Protein AF-A0A7V5U313-F1 (afdb_monomer_lite)

pLDDT: mean 75.67, std 26.78, range [28.3, 98.62]

Secondary structure (DSSP, 8-state):
--GGGHHHHHHHHHHHHHTT-----HHHHHHHHT--SS---TTGGG---TT-TTTS-S--SS-SS---HHHHHHHHS-------EEEE-SSS-EEEESS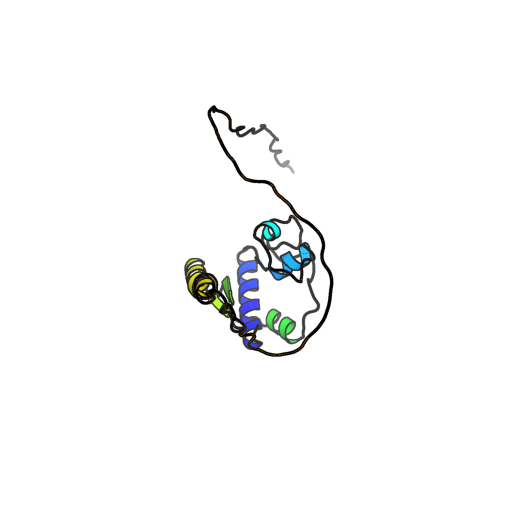HHHHHHHHIIIIITTTTS--------------------------------------------PPPP-PPP--PPPPPPP--

Radius of gyration: 30.41 Å; chains: 1; bounding box: 90×73×53 Å

Structure (mmCIF, N/CA/C/O backbone):
data_AF-A0A7V5U313-F1
#
_entry.id   AF-A0A7V5U313-F1
#
loop_
_atom_site.group_PDB
_atom_site.id
_atom_site.type_symbol
_atom_site.label_atom_id
_atom_site.label_alt_id
_atom_site.label_comp_id
_atom_site.label_asym_id
_atom_site.label_entity_id
_atom_site.label_seq_id
_atom_site.pdbx_PDB_ins_code
_atom_site.Cartn_x
_atom_site.Cartn_y
_atom_site.Cartn_z
_atom_site.occupancy
_atom_site.B_iso_or_equiv
_atom_site.auth_seq_id
_atom_site.auth_comp_id
_atom_site.auth_asym_id
_atom_site.auth_atom_id
_atom_site.pdbx_PDB_model_num
ATOM 1 N N . VAL A 1 1 ? 9.153 -2.276 6.965 1.00 83.06 1 VAL A N 1
ATOM 2 C CA . VAL A 1 1 ? 7.916 -3.060 7.181 1.00 83.06 1 VAL A CA 1
ATOM 3 C C . VAL A 1 1 ? 8.258 -4.167 8.143 1.00 83.06 1 VAL A C 1
ATOM 5 O O . VAL A 1 1 ? 9.205 -4.901 7.875 1.00 83.06 1 VAL A O 1
ATOM 8 N N . LEU A 1 2 ? 7.542 -4.264 9.256 1.00 92.06 2 LEU A N 1
ATOM 9 C CA . LEU A 1 2 ? 7.793 -5.318 10.234 1.00 92.06 2 LEU A CA 1
ATOM 10 C C . LEU A 1 2 ? 7.239 -6.656 9.708 1.00 92.06 2 LEU A C 1
ATOM 12 O O . LEU A 1 2 ? 6.164 -6.648 9.105 1.00 92.06 2 LEU A O 1
ATOM 16 N N . PRO A 1 3 ? 7.912 -7.805 9.924 1.00 92.06 3 PRO A N 1
ATOM 17 C CA . PRO A 1 3 ? 7.465 -9.095 9.383 1.00 92.06 3 PRO A CA 1
ATOM 18 C C . PRO A 1 3 ? 6.001 -9.428 9.706 1.00 92.06 3 PRO A C 1
ATOM 20 O O . PRO A 1 3 ? 5.251 -9.830 8.818 1.00 92.06 3 PRO A O 1
ATOM 23 N N . ARG A 1 4 ? 5.569 -9.141 10.941 1.00 94.31 4 ARG A N 1
ATOM 24 C CA . ARG A 1 4 ? 4.188 -9.334 11.419 1.00 94.31 4 ARG A CA 1
ATOM 25 C C . ARG A 1 4 ? 3.129 -8.493 10.695 1.00 94.31 4 ARG A C 1
ATOM 27 O O . ARG A 1 4 ? 1.951 -8.815 10.756 1.00 94.31 4 ARG A O 1
ATOM 34 N N . GLU A 1 5 ? 3.522 -7.416 10.018 1.00 97.06 5 GLU A N 1
ATOM 35 C CA . GLU A 1 5 ? 2.597 -6.544 9.284 1.00 97.06 5 GLU A CA 1
ATOM 36 C C . GLU A 1 5 ? 2.350 -7.023 7.849 1.00 97.06 5 GLU A C 1
ATOM 38 O O . GLU A 1 5 ? 1.382 -6.589 7.226 1.00 97.06 5 GLU A O 1
ATOM 43 N N . ARG A 1 6 ? 3.184 -7.925 7.307 1.00 97.00 6 ARG A N 1
ATOM 44 C CA . ARG A 1 6 ? 3.039 -8.406 5.922 1.00 97.00 6 ARG A CA 1
ATOM 45 C C . ARG A 1 6 ? 1.656 -9.021 5.652 1.00 97.00 6 ARG A C 1
ATOM 47 O O . ARG A 1 6 ? 1.060 -8.631 4.648 1.00 97.00 6 ARG A O 1
ATOM 54 N N . PRO A 1 7 ? 1.086 -9.881 6.525 1.00 98.12 7 PRO A N 1
ATOM 55 C CA . PRO A 1 7 ? -0.262 -10.416 6.312 1.00 98.12 7 PRO A CA 1
ATOM 56 C C . PRO A 1 7 ? -1.359 -9.342 6.347 1.00 98.12 7 PRO A C 1
ATOM 58 O O . PRO A 1 7 ? -2.351 -9.460 5.629 1.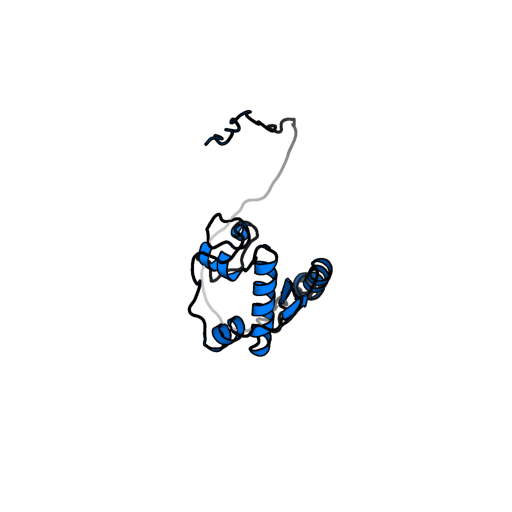00 98.12 7 PRO A O 1
ATOM 61 N N . LEU A 1 8 ? -1.188 -8.277 7.142 1.00 98.31 8 LEU A N 1
ATOM 62 C CA . LEU A 1 8 ? -2.126 -7.147 7.189 1.00 98.31 8 LEU A CA 1
ATOM 63 C C . LEU A 1 8 ? -2.069 -6.321 5.901 1.00 98.31 8 LEU A C 1
ATOM 65 O O . LEU A 1 8 ? -3.110 -5.988 5.339 1.00 98.31 8 LEU A O 1
ATOM 69 N N . ILE A 1 9 ? -0.864 -6.028 5.407 1.00 97.81 9 ILE A N 1
ATOM 70 C CA . ILE A 1 9 ? -0.657 -5.320 4.135 1.00 97.81 9 ILE A CA 1
ATOM 71 C C . ILE A 1 9 ? -1.236 -6.136 2.973 1.00 97.81 9 ILE A C 1
ATOM 73 O O . ILE A 1 9 ? -1.953 -5.585 2.137 1.00 97.81 9 ILE A O 1
ATOM 77 N N . ALA A 1 10 ? -0.990 -7.451 2.950 1.00 98.12 10 ALA A N 1
ATOM 78 C CA . ALA A 1 10 ? -1.594 -8.355 1.975 1.00 98.12 10 ALA A CA 1
ATOM 79 C C . ALA A 1 10 ? -3.129 -8.314 2.045 1.00 98.12 10 ALA A C 1
ATOM 81 O O . ALA A 1 10 ? -3.783 -8.179 1.012 1.00 98.12 10 ALA A O 1
ATOM 82 N N . GLY A 1 11 ? -3.702 -8.331 3.254 1.00 98.31 11 GLY A N 1
ATOM 83 C CA . GLY A 1 11 ? -5.141 -8.172 3.477 1.00 98.31 11 GLY A CA 1
ATOM 84 C C . GLY A 1 11 ? -5.701 -6.856 2.926 1.00 98.31 11 GLY A C 1
ATOM 85 O O . GLY A 1 11 ? -6.742 -6.867 2.272 1.00 98.31 11 GLY A O 1
ATOM 86 N N . VAL A 1 12 ? -5.000 -5.730 3.106 1.00 98.50 12 VAL A N 1
ATOM 87 C CA . VAL A 1 12 ? -5.415 -4.431 2.541 1.00 98.50 12 VAL A CA 1
ATOM 88 C C . VAL A 1 12 ? -5.487 -4.482 1.017 1.00 98.50 12 VAL A C 1
ATOM 90 O O . VAL A 1 12 ? -6.495 -4.066 0.441 1.00 98.50 12 VAL A O 1
ATOM 93 N N . PHE A 1 13 ? -4.447 -4.992 0.351 1.00 98.25 13 PHE A N 1
ATOM 94 C CA . PHE A 1 13 ? -4.446 -5.076 -1.111 1.00 98.25 13 PHE A CA 1
ATOM 95 C C . PHE A 1 13 ? -5.517 -6.038 -1.626 1.00 98.25 13 PHE A C 1
ATOM 97 O O . PHE A 1 13 ? -6.235 -5.687 -2.560 1.00 98.25 13 PHE A O 1
ATOM 104 N N . TRP A 1 14 ? -5.712 -7.182 -0.966 1.00 98.19 14 TRP A N 1
ATOM 105 C CA . TRP A 1 14 ? -6.809 -8.101 -1.277 1.00 98.19 14 TRP A CA 1
ATOM 106 C C . TRP A 1 14 ? -8.180 -7.432 -1.173 1.00 98.19 14 TRP A C 1
ATOM 108 O O . TRP A 1 14 ? -9.001 -7.542 -2.084 1.00 98.19 14 TRP A O 1
ATOM 118 N N . ASN A 1 15 ? -8.427 -6.700 -0.088 1.00 98.44 15 ASN A N 1
ATOM 119 C CA . ASN A 1 15 ? -9.689 -5.999 0.121 1.00 98.44 15 ASN A CA 1
ATOM 120 C C . ASN A 1 15 ? -9.927 -4.915 -0.934 1.00 98.44 15 ASN A C 1
ATOM 122 O O . ASN A 1 15 ? -11.050 -4.763 -1.414 1.00 98.44 15 ASN A O 1
ATOM 126 N N . ARG A 1 16 ? -8.882 -4.171 -1.318 1.00 98.50 16 ARG A N 1
ATOM 127 C CA . ARG A 1 16 ? -8.972 -3.167 -2.387 1.00 98.50 16 ARG A CA 1
ATOM 128 C C . ARG A 1 16 ? -9.282 -3.795 -3.738 1.00 98.50 16 ARG A C 1
ATOM 130 O O . ARG A 1 16 ? -10.174 -3.296 -4.418 1.00 98.50 16 ARG A O 1
ATOM 137 N N . LEU A 1 17 ? -8.604 -4.889 -4.090 1.00 98.06 17 LEU A N 1
ATOM 138 C CA . LEU A 1 17 ? -8.860 -5.626 -5.331 1.00 98.06 17 LEU A CA 1
ATOM 139 C C . LEU A 1 17 ? -10.311 -6.102 -5.397 1.00 98.06 17 LEU A C 1
ATOM 141 O O . LEU A 1 17 ? -10.996 -5.812 -6.372 1.00 98.06 17 LEU A O 1
ATOM 145 N N . LYS A 1 18 ? -10.813 -6.729 -4.325 1.00 97.88 18 LYS A N 1
ATOM 146 C CA . LYS A 1 18 ? -12.214 -7.177 -4.240 1.00 97.88 18 LYS A CA 1
ATOM 147 C C . LYS A 1 18 ? -13.224 -6.038 -4.394 1.00 97.88 18 LYS A C 1
ATOM 149 O O . LYS A 1 18 ? -14.313 -6.260 -4.903 1.00 97.88 18 LYS A O 1
ATOM 154 N N . LYS A 1 19 ? -12.872 -4.824 -3.962 1.00 97.94 19 LYS A N 1
ATOM 155 C CA . LYS A 1 19 ? -13.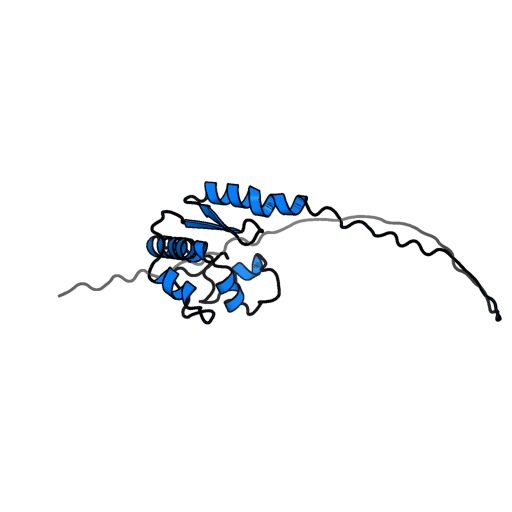714 -3.624 -4.083 1.00 97.94 19 LYS A CA 1
ATOM 156 C C . LYS A 1 19 ? -13.506 -2.839 -5.384 1.00 97.94 19 LYS A C 1
ATOM 158 O O . LYS A 1 19 ? -14.080 -1.764 -5.523 1.00 97.94 19 LYS A O 1
ATOM 163 N N . GLY A 1 20 ? -12.644 -3.295 -6.297 1.00 97.62 20 GLY A N 1
ATOM 164 C CA . GLY A 1 20 ? -12.299 -2.540 -7.509 1.00 97.62 20 GLY A CA 1
ATOM 165 C C . GLY A 1 20 ? -11.598 -1.202 -7.230 1.00 97.62 20 GLY A C 1
ATOM 166 O O . GLY A 1 20 ? -11.607 -0.300 -8.069 1.00 97.62 20 GLY A O 1
ATOM 167 N N . MET A 1 21 ? -10.997 -1.038 -6.049 1.00 97.94 21 MET A N 1
ATOM 168 C CA . MET A 1 21 ? -10.250 0.166 -5.689 1.00 97.94 21 MET A CA 1
ATOM 169 C C . MET A 1 21 ? -8.845 0.130 -6.312 1.00 97.94 21 MET A C 1
ATOM 171 O O . MET A 1 21 ? -8.221 -0.933 -6.353 1.00 97.94 21 MET A O 1
ATOM 175 N N . PRO A 1 22 ? -8.289 1.277 -6.745 1.00 97.88 22 PRO A N 1
ATOM 176 C CA . PRO A 1 22 ? -6.889 1.339 -7.154 1.00 97.88 22 PRO A CA 1
ATOM 177 C C . PRO A 1 22 ? -5.968 0.993 -5.972 1.00 97.88 22 PRO A C 1
ATOM 179 O O . PRO A 1 22 ? -6.212 1.406 -4.830 1.00 97.88 22 PRO A O 1
ATOM 182 N N . LEU A 1 23 ? -4.895 0.240 -6.236 1.00 98.19 23 LEU A N 1
ATOM 183 C CA . LEU A 1 23 ? -3.985 -0.202 -5.172 1.00 98.19 23 LEU A CA 1
ATOM 184 C C . LEU A 1 23 ? -3.168 0.955 -4.597 1.00 98.19 23 LEU A C 1
ATOM 186 O O . LEU A 1 23 ? -2.883 0.938 -3.403 1.00 98.19 23 LEU A O 1
ATOM 190 N N . GLN A 1 24 ? -2.848 1.965 -5.419 1.00 97.62 24 GLN A N 1
ATOM 191 C CA . GLN A 1 24 ? -2.122 3.178 -5.017 1.00 97.62 24 GLN A CA 1
ATOM 192 C C . GLN A 1 24 ? -0.826 2.863 -4.255 1.00 97.62 24 GLN A C 1
ATOM 194 O O . GLN A 1 24 ? -0.565 3.388 -3.174 1.00 97.62 24 GLN A O 1
ATOM 199 N N . ALA A 1 25 ? -0.022 1.960 -4.813 1.00 96.81 25 ALA A N 1
ATOM 200 C CA . ALA A 1 25 ? 1.213 1.503 -4.202 1.00 96.81 25 ALA A CA 1
ATOM 201 C C . ALA A 1 25 ? 2.419 2.264 -4.777 1.00 96.81 25 ALA A C 1
ATOM 203 O O . ALA A 1 25 ? 2.833 2.034 -5.913 1.00 96.81 25 ALA A O 1
ATOM 204 N N . ASP A 1 26 ? 3.039 3.122 -3.960 1.00 94.88 26 ASP A N 1
ATOM 205 C CA . ASP A 1 26 ? 4.265 3.868 -4.295 1.00 94.88 26 ASP A CA 1
ATOM 206 C C . ASP A 1 26 ? 5.363 3.027 -4.987 1.00 94.88 26 ASP A C 1
ATOM 208 O O . ASP A 1 26 ? 5.951 3.511 -5.963 1.00 94.88 26 ASP A O 1
ATOM 212 N N . PRO A 1 27 ? 5.667 1.781 -4.554 1.00 95.06 27 PRO A N 1
ATOM 213 C CA . PRO A 1 27 ? 6.674 0.953 -5.216 1.00 95.06 27 PRO A CA 1
ATOM 214 C C . PRO A 1 27 ? 6.397 0.702 -6.703 1.00 95.06 27 PRO A C 1
ATOM 216 O O . PRO A 1 27 ? 7.341 0.653 -7.491 1.00 95.06 27 PRO A O 1
ATOM 219 N N . THR A 1 28 ? 5.131 0.610 -7.120 1.00 97.56 28 THR A N 1
ATOM 220 C CA . THR A 1 28 ? 4.798 0.348 -8.527 1.00 97.56 28 THR A CA 1
ATOM 221 C C . THR A 1 28 ? 5.018 1.592 -9.393 1.00 97.56 28 THR A C 1
ATOM 223 O O . THR A 1 28 ? 5.491 1.485 -10.522 1.00 97.56 28 THR A O 1
ATOM 226 N N . VAL A 1 29 ? 4.802 2.794 -8.844 1.00 97.38 29 VAL A N 1
ATOM 227 C CA . VAL A 1 29 ? 5.153 4.064 -9.508 1.00 97.38 29 VAL A CA 1
ATOM 228 C C . VAL A 1 29 ? 6.668 4.245 -9.592 1.00 97.38 29 VAL A C 1
ATOM 230 O O . VAL A 1 29 ? 7.190 4.721 -10.604 1.00 97.38 29 VAL A O 1
ATOM 233 N N . ARG A 1 30 ? 7.410 3.853 -8.549 1.00 96.50 30 ARG A N 1
ATOM 234 C CA . ARG A 1 30 ? 8.882 3.859 -8.593 1.00 96.50 30 ARG A CA 1
ATOM 235 C C . ARG A 1 30 ? 9.404 2.953 -9.696 1.00 96.50 30 ARG A C 1
ATOM 237 O O . ARG A 1 30 ? 10.275 3.389 -10.442 1.00 96.50 30 ARG A O 1
ATOM 244 N N . TYR A 1 31 ? 8.830 1.759 -9.823 1.00 96.69 31 TYR A N 1
ATOM 245 C CA . TYR A 1 31 ? 9.141 0.833 -10.905 1.00 96.69 31 TYR A CA 1
ATOM 246 C C . TYR A 1 31 ? 8.825 1.451 -12.276 1.00 96.69 31 TYR A C 1
ATOM 248 O O . TYR A 1 31 ? 9.712 1.559 -13.119 1.00 96.69 31 TYR A O 1
ATOM 256 N N . ALA A 1 32 ? 7.612 1.986 -12.454 1.00 96.31 32 ALA A N 1
ATOM 257 C CA . ALA A 1 32 ? 7.178 2.636 -13.693 1.00 96.31 32 ALA A CA 1
ATOM 258 C C . ALA A 1 32 ? 8.075 3.812 -14.122 1.00 96.31 32 ALA A C 1
ATOM 260 O O . ALA A 1 32 ? 8.297 4.032 -15.309 1.00 96.31 32 ALA A O 1
ATOM 261 N N . THR A 1 33 ? 8.582 4.589 -13.160 1.00 95.62 33 THR A N 1
ATOM 262 C CA . THR A 1 33 ? 9.410 5.776 -13.432 1.00 95.62 33 THR A CA 1
ATOM 263 C C . THR A 1 33 ? 10.910 5.499 -13.449 1.00 95.62 33 THR A C 1
ATOM 265 O O . THR A 1 33 ? 11.658 6.390 -13.846 1.00 95.62 33 THR A O 1
ATOM 268 N N . LYS A 1 34 ? 11.356 4.317 -12.999 1.00 93.88 34 LYS A N 1
ATOM 269 C CA . LYS A 1 34 ? 12.767 3.955 -12.763 1.00 93.88 34 LYS A CA 1
ATOM 270 C C . LYS A 1 34 ? 13.510 4.910 -11.809 1.00 93.88 34 LYS A C 1
ATOM 272 O O . LYS A 1 34 ? 14.719 5.094 -11.905 1.00 93.88 34 LYS A O 1
ATOM 277 N N . LYS A 1 35 ? 12.800 5.551 -10.868 1.00 91.19 35 LYS A N 1
ATOM 278 C CA . LYS A 1 35 ? 13.357 6.567 -9.943 1.00 91.19 35 LYS A CA 1
ATOM 279 C C . LYS A 1 35 ? 13.420 6.053 -8.505 1.00 91.19 35 LYS A C 1
ATOM 281 O O . LYS A 1 35 ? 12.655 6.476 -7.635 1.00 91.19 35 LYS A O 1
ATOM 286 N N . PHE A 1 36 ? 14.353 5.141 -8.251 1.00 89.19 36 PHE A N 1
ATOM 287 C CA . PHE A 1 36 ? 14.467 4.433 -6.971 1.00 89.19 36 PHE A CA 1
ATOM 288 C C . PHE A 1 36 ? 15.083 5.280 -5.846 1.00 89.19 36 PHE A C 1
ATOM 290 O O . PHE A 1 36 ? 14.582 5.251 -4.725 1.00 89.19 36 PHE A O 1
ATOM 297 N N . TYR A 1 37 ? 16.078 6.117 -6.150 1.00 88.25 37 TYR A N 1
ATOM 298 C CA . TYR A 1 37 ? 16.912 6.789 -5.138 1.00 88.25 37 TYR A CA 1
ATOM 299 C C . TYR A 1 37 ? 16.429 8.173 -4.685 1.00 88.25 37 TYR A C 1
ATOM 301 O O . TYR A 1 37 ? 17.110 8.856 -3.927 1.00 88.25 37 TYR A O 1
ATOM 309 N N . ARG A 1 38 ? 15.245 8.620 -5.124 1.00 90.88 38 ARG A N 1
ATOM 310 C CA . ARG A 1 38 ? 14.687 9.918 -4.706 1.00 90.88 38 ARG A CA 1
ATOM 311 C C . ARG A 1 38 ? 13.280 9.806 -4.149 1.00 90.88 38 ARG A C 1
ATOM 313 O O . ARG A 1 38 ? 12.563 8.844 -4.408 1.00 90.88 38 ARG A O 1
ATOM 320 N N . ARG A 1 39 ? 12.832 10.833 -3.429 1.00 89.88 39 ARG A N 1
ATOM 321 C CA . ARG A 1 39 ? 11.430 10.950 -3.004 1.00 89.88 39 ARG A CA 1
ATOM 322 C C . ARG A 1 39 ? 10.502 11.068 -4.223 1.00 89.88 39 ARG A C 1
ATOM 324 O O . ARG A 1 39 ? 10.796 11.831 -5.151 1.00 89.88 39 ARG A O 1
ATOM 331 N N . LEU A 1 40 ? 9.384 10.339 -4.205 1.00 91.38 40 LEU A N 1
ATOM 332 C CA . LEU A 1 40 ? 8.304 10.501 -5.181 1.00 91.38 40 LEU A CA 1
ATOM 333 C C . LEU A 1 40 ? 7.648 11.875 -5.017 1.00 91.38 40 LEU A C 1
ATOM 335 O O . LEU A 1 40 ? 7.405 12.341 -3.902 1.00 91.38 40 LEU A O 1
ATOM 339 N N . ARG A 1 41 ? 7.370 12.538 -6.137 1.00 93.94 41 ARG A N 1
ATOM 340 C CA . ARG A 1 41 ? 6.672 13.827 -6.189 1.00 93.94 41 ARG A CA 1
ATOM 341 C C . ARG A 1 41 ? 5.268 13.621 -6.753 1.00 93.94 41 ARG A C 1
ATOM 343 O O . ARG A 1 41 ? 5.034 12.680 -7.502 1.00 93.94 41 ARG A O 1
ATOM 350 N N . LYS A 1 42 ? 4.356 14.567 -6.498 1.00 93.94 42 LYS A N 1
ATOM 351 C CA . LYS A 1 42 ? 2.974 14.528 -7.025 1.00 93.94 42 LYS A CA 1
ATOM 352 C C . LYS A 1 42 ? 2.902 14.313 -8.545 1.00 93.94 42 LYS A C 1
ATOM 354 O O . LYS A 1 42 ? 1.994 13.649 -9.022 1.00 93.94 42 LYS A O 1
ATOM 359 N N . ARG A 1 43 ? 3.865 14.853 -9.304 1.00 94.50 43 ARG A N 1
ATOM 360 C CA . ARG A 1 43 ? 3.956 14.653 -10.761 1.00 94.50 43 ARG A CA 1
ATOM 361 C C . ARG A 1 43 ? 4.247 13.207 -11.167 1.00 94.50 43 ARG A C 1
ATOM 363 O O . ARG A 1 43 ? 3.756 12.773 -12.197 1.00 94.50 43 ARG A O 1
ATOM 370 N N . ASP A 1 44 ? 5.010 12.473 -10.357 1.00 94.88 44 ASP A N 1
ATOM 371 C CA . ASP A 1 44 ? 5.383 11.089 -10.663 1.00 94.88 44 ASP A CA 1
ATOM 372 C C . ASP A 1 44 ? 4.156 10.169 -10.569 1.00 94.88 44 ASP A C 1
ATOM 374 O O . ASP A 1 44 ? 4.013 9.255 -11.371 1.00 94.88 44 ASP A O 1
ATOM 378 N N . LEU A 1 45 ? 3.217 10.474 -9.664 1.00 96.50 45 LEU A N 1
ATOM 379 C CA . LEU A 1 45 ? 1.967 9.721 -9.489 1.00 96.50 45 LEU A CA 1
ATOM 380 C C . LEU A 1 45 ? 1.023 9.807 -10.701 1.00 96.50 45 LEU A C 1
ATOM 382 O O . LEU A 1 45 ? 0.090 9.018 -10.811 1.00 96.50 45 LEU A O 1
ATOM 386 N N . ARG A 1 46 ? 1.256 10.754 -11.619 1.00 96.88 46 ARG A N 1
ATOM 387 C CA . ARG A 1 46 ? 0.435 10.970 -12.821 1.00 96.88 46 ARG A CA 1
ATOM 388 C C . ARG A 1 46 ? 1.039 10.365 -14.089 1.00 96.88 46 ARG A C 1
ATOM 390 O O . ARG A 1 46 ? 0.515 10.595 -15.174 1.00 96.88 46 ARG A O 1
ATOM 397 N N . VAL A 1 47 ? 2.138 9.615 -13.978 1.00 96.94 47 VAL A N 1
ATOM 398 C CA . VAL A 1 47 ? 2.770 8.987 -15.143 1.00 96.94 47 VAL A CA 1
ATOM 399 C C . VAL A 1 47 ? 1.835 7.946 -15.765 1.00 96.94 47 VAL A C 1
ATOM 401 O O . VAL A 1 47 ? 1.337 7.060 -15.070 1.00 96.94 47 VAL A O 1
ATOM 404 N N . ARG A 1 48 ? 1.592 8.030 -17.076 1.00 97.62 48 ARG A N 1
ATOM 405 C CA . ARG A 1 48 ? 0.816 7.019 -17.806 1.00 97.62 48 ARG A CA 1
ATOM 406 C C . ARG A 1 48 ? 1.713 5.819 -18.100 1.00 97.62 48 ARG A C 1
ATOM 408 O O . ARG A 1 48 ? 2.510 5.847 -19.026 1.00 97.62 48 ARG A O 1
ATOM 415 N N . ASN A 1 49 ? 1.608 4.786 -17.275 1.00 97.88 49 ASN A N 1
ATOM 416 C CA . ASN A 1 49 ? 2.321 3.523 -17.441 1.00 97.88 49 ASN A CA 1
ATOM 417 C C . ASN A 1 49 ? 1.483 2.390 -16.813 1.00 97.88 49 ASN A C 1
ATOM 419 O O . ASN A 1 49 ? 0.961 2.625 -15.722 1.00 97.88 49 ASN A O 1
ATOM 423 N N . PRO A 1 50 ? 1.373 1.192 -17.421 1.00 97.81 50 PRO A N 1
ATOM 424 C CA . PRO A 1 50 ? 0.573 0.078 -16.888 1.00 97.81 50 PRO A CA 1
ATOM 425 C C . PRO A 1 50 ? 0.911 -0.348 -15.449 1.00 97.81 50 PRO A C 1
ATOM 427 O O . PRO A 1 50 ? 0.062 -0.878 -14.742 1.00 97.81 50 PRO A O 1
ATOM 430 N N . TYR A 1 51 ? 2.130 -0.077 -14.973 1.00 98.25 51 TYR A N 1
ATOM 431 C CA . TYR A 1 51 ? 2.536 -0.336 -13.588 1.00 98.25 51 TYR A CA 1
ATOM 432 C C . TYR A 1 51 ? 2.064 0.744 -12.596 1.00 98.25 51 TYR A C 1
ATOM 434 O O . TYR A 1 51 ? 2.217 0.588 -11.382 1.00 98.25 51 TYR A O 1
ATOM 442 N N . ASN A 1 52 ? 1.494 1.860 -13.057 1.00 98.31 52 ASN A N 1
ATOM 443 C CA . ASN A 1 52 ? 1.006 2.921 -12.182 1.00 98.31 52 ASN A CA 1
ATOM 444 C C . ASN A 1 52 ? -0.373 2.578 -11.593 1.00 98.31 52 ASN A C 1
ATOM 446 O O . ASN A 1 52 ? -1.418 2.924 -12.145 1.00 98.31 52 ASN A O 1
ATOM 450 N N . THR A 1 53 ? -0.357 1.989 -10.398 1.00 98.25 53 THR A N 1
ATOM 451 C CA . THR A 1 53 ? -1.558 1.585 -9.651 1.00 98.25 53 THR A CA 1
ATOM 452 C C . THR A 1 53 ? -2.350 2.748 -9.035 1.00 98.25 53 THR A C 1
ATOM 454 O O . THR A 1 53 ? -3.335 2.513 -8.332 1.00 98.25 53 THR A O 1
ATOM 457 N N . TYR A 1 54 ? -1.942 4.004 -9.269 1.00 97.69 54 TYR A N 1
ATOM 458 C CA . TYR A 1 54 ? -2.782 5.179 -9.010 1.00 97.69 54 TYR A CA 1
ATOM 459 C C . TYR A 1 54 ? -3.763 5.458 -10.147 1.00 97.69 54 TYR A C 1
ATOM 461 O O . TYR A 1 54 ? -4.834 6.001 -9.886 1.00 97.69 54 TYR A O 1
ATOM 469 N N . LEU A 1 55 ? -3.393 5.118 -11.386 1.00 97.69 55 LEU A N 1
ATOM 470 C CA . LEU A 1 55 ? -4.198 5.390 -12.579 1.00 97.69 55 LEU A CA 1
ATOM 471 C C . LEU A 1 55 ? -4.946 4.147 -13.059 1.00 97.69 55 LEU A C 1
ATOM 473 O O . LEU A 1 55 ? -6.105 4.248 -13.448 1.00 97.69 55 LEU A O 1
ATOM 477 N N . TYR A 1 56 ? -4.298 2.983 -13.001 1.00 97.88 56 TYR A N 1
ATOM 478 C CA . TYR A 1 56 ? -4.862 1.718 -13.461 1.00 97.88 56 TYR A CA 1
ATOM 479 C C . TYR A 1 56 ? -5.275 0.857 -12.263 1.00 97.88 56 TYR A C 1
ATOM 481 O O . TYR A 1 56 ? -4.514 0.685 -11.306 1.00 97.88 56 TYR A O 1
ATOM 489 N N . ARG A 1 57 ? -6.515 0.356 -12.292 1.00 97.81 57 ARG A N 1
ATOM 490 C CA . ARG A 1 57 ? -7.063 -0.549 -11.270 1.00 97.81 57 ARG A CA 1
ATOM 491 C C . ARG A 1 57 ? -6.561 -1.975 -11.499 1.00 97.81 57 ARG A C 1
ATOM 493 O O . ARG A 1 57 ? -6.217 -2.336 -12.618 1.00 97.81 57 ARG A O 1
ATOM 500 N N . GLY A 1 58 ? -6.586 -2.784 -10.441 1.00 97.44 58 GLY A N 1
ATOM 501 C CA . GLY A 1 58 ? -6.110 -4.165 -10.484 1.00 97.44 58 GLY A CA 1
ATOM 502 C C . GLY A 1 58 ? -4.615 -4.298 -10.197 1.00 97.44 58 GLY A C 1
ATOM 503 O O . GLY A 1 58 ? -3.975 -3.381 -9.675 1.00 97.44 58 GLY A O 1
ATOM 504 N N . LEU A 1 59 ? -4.080 -5.481 -10.494 1.00 97.94 59 LEU A N 1
ATOM 505 C CA . LEU A 1 59 ? -2.651 -5.759 -10.404 1.00 97.94 59 LEU A CA 1
ATOM 506 C C . LEU A 1 59 ? -1.917 -5.164 -11.620 1.00 97.94 59 LEU A C 1
ATOM 508 O O . LEU A 1 59 ? -2.494 -5.105 -12.706 1.00 97.94 59 LEU A O 1
ATOM 512 N N . PRO A 1 60 ? -0.653 -4.730 -11.464 1.00 97.88 60 PRO A N 1
ATOM 513 C CA . PRO A 1 60 ? 0.185 -4.399 -12.613 1.00 97.88 60 PRO A CA 1
ATOM 514 C C . PRO A 1 60 ? 0.416 -5.641 -13.503 1.00 97.88 60 PRO A C 1
ATOM 516 O O . PRO A 1 60 ? 0.241 -6.761 -13.020 1.00 97.88 60 PRO A O 1
ATOM 519 N N . PRO A 1 61 ? 0.877 -5.477 -14.761 1.00 98.00 61 PRO A N 1
ATOM 520 C CA . PRO A 1 61 ? 1.070 -6.598 -15.692 1.00 98.00 61 PRO A CA 1
ATOM 521 C C . PRO A 1 61 ? 2.051 -7.680 -15.219 1.00 98.00 61 PRO A C 1
ATOM 523 O O . PRO A 1 61 ? 2.019 -8.797 -15.721 1.00 98.00 61 PRO A O 1
ATOM 526 N N . GLY A 1 62 ? 2.938 -7.352 -14.278 1.00 97.44 62 GLY A N 1
ATOM 527 C CA . GLY A 1 62 ? 3.930 -8.276 -13.748 1.00 97.44 62 GLY A CA 1
ATOM 528 C C . GLY A 1 62 ? 4.486 -7.838 -12.392 1.00 97.44 62 GLY A C 1
ATOM 529 O O . GLY A 1 62 ? 4.140 -6.763 -11.881 1.00 97.44 62 GLY A O 1
ATOM 530 N N . PRO A 1 63 ? 5.347 -8.667 -11.778 1.00 96.56 63 PRO A N 1
ATOM 531 C CA . PRO A 1 63 ? 6.009 -8.331 -10.526 1.00 96.56 63 PRO A CA 1
ATOM 532 C C . PRO A 1 63 ? 6.975 -7.151 -10.704 1.00 96.56 63 PRO A C 1
ATOM 534 O O . PRO A 1 63 ? 7.598 -6.978 -11.746 1.00 96.56 63 PRO A O 1
ATOM 537 N N . ILE A 1 64 ? 7.136 -6.350 -9.649 1.00 96.62 64 ILE A N 1
ATOM 538 C CA . ILE A 1 64 ? 8.072 -5.208 -9.626 1.00 96.62 64 ILE A CA 1
ATOM 539 C C . ILE A 1 64 ? 9.406 -5.527 -8.932 1.00 96.62 64 ILE A C 1
ATOM 541 O O . ILE A 1 64 ? 10.300 -4.682 -8.893 1.00 96.62 64 ILE A O 1
ATOM 545 N N . CYS A 1 65 ? 9.519 -6.709 -8.320 1.00 95.06 65 CYS A N 1
ATOM 546 C CA . CYS A 1 65 ? 10.713 -7.207 -7.640 1.00 95.06 65 CYS A CA 1
ATOM 547 C C . CYS A 1 65 ? 10.619 -8.724 -7.412 1.00 95.06 65 CYS A C 1
ATOM 549 O O . CYS A 1 65 ? 9.564 -9.319 -7.629 1.00 95.06 65 CYS A O 1
ATOM 551 N N . ASN A 1 66 ? 11.703 -9.318 -6.906 1.00 96.69 66 ASN A N 1
ATOM 552 C CA . ASN A 1 66 ? 11.740 -10.711 -6.462 1.00 96.69 66 ASN A CA 1
ATOM 553 C C . ASN A 1 66 ? 11.268 -10.796 -4.995 1.00 96.69 66 ASN A C 1
ATOM 555 O O . ASN A 1 66 ? 11.969 -10.302 -4.105 1.00 96.69 66 ASN A O 1
ATOM 559 N N . PRO A 1 67 ? 10.080 -11.361 -4.703 1.00 94.31 67 PRO A N 1
ATOM 560 C CA . PRO A 1 67 ? 9.568 -11.427 -3.341 1.00 94.31 67 PRO A CA 1
ATOM 561 C C . PRO A 1 67 ? 10.287 -12.507 -2.523 1.00 94.31 67 PRO A C 1
ATOM 563 O O . PRO A 1 67 ? 10.527 -13.613 -2.994 1.00 94.31 67 PRO A O 1
ATOM 566 N N . GLY A 1 68 ? 10.567 -12.211 -1.252 1.00 95.38 68 GLY A N 1
ATOM 567 C CA . GLY A 1 68 ? 11.027 -13.226 -0.303 1.00 95.38 68 GLY A CA 1
ATOM 568 C C . GLY A 1 68 ? 9.905 -14.180 0.131 1.00 95.38 68 GLY A C 1
ATOM 569 O O . GLY A 1 68 ? 8.717 -13.859 0.021 1.00 95.38 68 GLY A O 1
ATOM 570 N N . ARG A 1 69 ? 10.290 -15.324 0.715 1.00 96.31 69 ARG A N 1
ATOM 571 C CA . ARG A 1 69 ? 9.380 -16.384 1.194 1.00 96.31 69 ARG A CA 1
ATOM 572 C C . ARG A 1 69 ? 8.244 -15.863 2.078 1.00 96.31 69 ARG A C 1
ATOM 574 O O . ARG A 1 69 ? 7.090 -16.236 1.886 1.00 96.31 69 ARG A O 1
ATOM 581 N N . ASP A 1 70 ? 8.547 -14.963 3.009 1.00 95.06 70 ASP A N 1
ATOM 582 C CA . ASP A 1 70 ? 7.544 -14.411 3.925 1.00 95.06 70 ASP A CA 1
ATOM 583 C C . ASP A 1 70 ? 6.491 -13.554 3.213 1.00 95.06 70 ASP A C 1
ATOM 585 O O . ASP A 1 70 ? 5.330 -13.534 3.617 1.00 95.06 70 ASP A O 1
ATOM 589 N N . SER A 1 71 ? 6.884 -12.832 2.158 1.00 95.38 71 SER A N 1
ATOM 590 C CA . SER A 1 71 ? 5.955 -12.026 1.361 1.00 95.38 71 SER A CA 1
ATOM 591 C C . SER A 1 71 ? 5.011 -12.921 0.564 1.00 95.38 71 SER A C 1
ATOM 593 O O . SER A 1 71 ? 3.814 -12.655 0.532 1.00 95.38 71 SER A O 1
ATOM 595 N N . LEU A 1 72 ? 5.528 -14.011 -0.014 1.00 96.31 72 LEU A N 1
ATOM 596 C CA . LEU A 1 72 ? 4.708 -15.019 -0.690 1.00 96.31 72 LEU A CA 1
ATOM 597 C C . LEU A 1 72 ? 3.717 -15.664 0.285 1.00 96.31 72 LEU A C 1
ATOM 599 O O . LEU A 1 72 ? 2.515 -15.679 0.025 1.00 96.31 72 LEU A O 1
ATOM 603 N N . ARG A 1 73 ? 4.195 -16.105 1.456 1.00 97.31 73 ARG A N 1
ATOM 604 C CA . ARG A 1 73 ? 3.340 -16.686 2.501 1.00 97.31 73 ARG A CA 1
ATOM 605 C C . ARG A 1 73 ? 2.243 -15.718 2.949 1.00 97.31 73 ARG A C 1
ATOM 607 O O . ARG A 1 73 ? 1.109 -16.143 3.129 1.00 97.31 73 ARG A O 1
ATOM 614 N N . ALA A 1 74 ? 2.554 -14.431 3.098 1.00 97.44 74 ALA A N 1
ATOM 615 C CA . ALA A 1 74 ? 1.575 -13.417 3.486 1.00 97.44 74 ALA A CA 1
ATOM 616 C C . ALA A 1 74 ? 0.474 -13.197 2.435 1.00 97.44 74 ALA A C 1
ATOM 618 O O . ALA A 1 74 ? -0.651 -12.876 2.806 1.00 97.44 74 ALA A O 1
ATOM 619 N N . VAL A 1 75 ? 0.779 -13.361 1.144 1.00 95.56 75 VAL A N 1
ATOM 620 C CA . VAL A 1 75 ? -0.214 -13.248 0.061 1.00 95.56 75 VAL A CA 1
ATOM 621 C C . VAL A 1 75 ? -1.090 -14.498 -0.038 1.00 95.56 75 VAL A C 1
ATOM 623 O O . VAL A 1 75 ? -2.285 -14.363 -0.296 1.00 95.56 75 VAL A O 1
ATOM 626 N N . LEU A 1 76 ? -0.521 -15.686 0.208 1.00 97.06 76 LEU A N 1
ATOM 627 C CA . LEU A 1 76 ? -1.265 -16.952 0.266 1.00 97.06 76 LEU A CA 1
ATOM 628 C C . LEU A 1 76 ? -2.192 -17.024 1.488 1.00 97.06 76 LEU A C 1
ATOM 630 O O . LEU A 1 76 ? -3.319 -17.497 1.385 1.00 97.06 76 LEU A O 1
ATOM 634 N N . TYR A 1 77 ? -1.733 -16.510 2.631 1.00 97.00 77 TYR A N 1
ATOM 635 C CA . TYR A 1 77 ? -2.463 -16.517 3.900 1.00 97.00 77 TYR A CA 1
ATOM 636 C C . TYR A 1 77 ? -2.601 -15.091 4.461 1.00 97.00 77 TYR A C 1
ATOM 638 O O . TYR A 1 77 ? -1.981 -14.754 5.477 1.00 97.00 77 TYR A O 1
ATOM 646 N N . PRO A 1 78 ? -3.384 -14.216 3.804 1.00 97.38 78 PRO A N 1
ATOM 647 C CA . PRO A 1 78 ? -3.548 -12.839 4.244 1.00 97.38 78 PRO A CA 1
ATOM 648 C C . PRO A 1 78 ? -4.360 -12.773 5.540 1.00 97.38 78 PRO A C 1
ATOM 650 O O . PRO A 1 78 ? -5.250 -13.588 5.794 1.00 97.38 78 PRO A O 1
ATOM 653 N N . ALA A 1 79 ? -4.105 -11.748 6.352 1.00 97.62 79 ALA A N 1
ATOM 654 C CA . ALA A 1 79 ? -4.905 -11.511 7.544 1.00 97.62 79 ALA A CA 1
ATOM 655 C C . ALA A 1 79 ? -6.342 -11.124 7.154 1.00 97.62 79 ALA A C 1
ATOM 657 O O . ALA A 1 79 ? -6.562 -10.178 6.389 1.00 97.62 79 ALA A O 1
ATOM 658 N N . LYS A 1 80 ? -7.332 -11.818 7.727 1.00 97.56 80 LYS A N 1
ATOM 659 C CA . LYS A 1 80 ? -8.756 -11.503 7.547 1.00 97.56 80 LYS A CA 1
ATOM 660 C C . LYS A 1 80 ? -9.090 -10.213 8.294 1.00 97.56 80 LYS A C 1
ATOM 662 O O . LYS A 1 80 ? -9.280 -10.211 9.506 1.00 97.56 80 LYS A O 1
ATOM 667 N N . THR A 1 81 ? -9.142 -9.097 7.576 1.00 97.56 81 THR A N 1
ATOM 668 C CA . THR A 1 81 ? -9.434 -7.778 8.154 1.00 97.56 81 THR A CA 1
ATOM 669 C C . THR A 1 81 ? -10.331 -6.965 7.232 1.00 97.56 81 THR A C 1
ATOM 671 O O . THR A 1 81 ? -10.508 -7.305 6.067 1.00 97.56 81 THR A O 1
ATOM 674 N N . LYS A 1 82 ? -10.868 -5.854 7.743 1.00 97.94 82 LYS A N 1
ATOM 675 C CA . LYS A 1 82 ? -11.618 -4.862 6.955 1.00 97.94 82 LYS A CA 1
ATOM 676 C C . LYS A 1 82 ? -10.768 -3.640 6.578 1.00 97.94 82 LYS A C 1
ATOM 678 O O . LYS A 1 82 ? -11.317 -2.619 6.175 1.00 97.94 82 LYS A O 1
ATOM 683 N N . TYR A 1 83 ? -9.448 -3.703 6.765 1.00 98.62 83 TYR A N 1
ATOM 684 C CA . TYR A 1 83 ? -8.575 -2.568 6.478 1.00 98.62 83 TYR A CA 1
ATOM 685 C C . TYR A 1 83 ? -8.502 -2.306 4.975 1.00 98.62 83 TYR A C 1
ATOM 687 O O . TYR A 1 83 ? -8.434 -3.236 4.170 1.00 98.62 83 TYR A O 1
ATOM 695 N N . LEU A 1 84 ? -8.503 -1.025 4.620 1.00 98.44 84 LEU A N 1
ATOM 696 C CA . LEU A 1 84 ? -8.398 -0.537 3.243 1.00 98.44 84 LEU A CA 1
ATOM 697 C C . LEU A 1 84 ? -7.239 0.440 3.075 1.00 98.44 84 LEU A C 1
ATOM 699 O O . LEU A 1 84 ? -6.869 0.769 1.951 1.00 98.44 84 LEU A O 1
ATOM 703 N N . TYR A 1 85 ? -6.660 0.924 4.167 1.00 98.44 85 TYR A N 1
ATOM 704 C CA . TYR A 1 85 ? -5.613 1.927 4.137 1.00 98.44 85 TYR A CA 1
ATOM 705 C C . TYR A 1 85 ? -4.547 1.585 5.164 1.00 98.44 85 TYR A C 1
ATOM 707 O O . TYR A 1 85 ? -4.833 0.991 6.205 1.00 98.44 85 TYR A O 1
ATOM 715 N N . PHE A 1 86 ? -3.322 2.006 4.885 1.00 97.88 86 PHE A N 1
ATOM 716 C CA . PHE A 1 86 ? -2.262 2.023 5.873 1.00 97.88 86 PHE A CA 1
ATOM 717 C C . PHE A 1 86 ? -1.329 3.204 5.620 1.00 97.88 86 PHE A C 1
ATOM 719 O O . PHE A 1 86 ? -1.174 3.660 4.489 1.00 97.88 86 PHE A O 1
ATOM 726 N N . VAL A 1 87 ? -0.720 3.716 6.683 1.00 96.56 87 VAL A N 1
ATOM 727 C CA . VAL A 1 87 ? 0.267 4.799 6.623 1.00 96.56 87 VAL A CA 1
ATOM 728 C C . VAL A 1 87 ? 1.443 4.464 7.529 1.00 96.56 87 VAL A C 1
ATOM 730 O O . VAL A 1 87 ? 1.262 3.939 8.626 1.00 96.56 87 VAL A O 1
ATOM 733 N N . ALA A 1 88 ? 2.662 4.745 7.071 1.00 94.62 88 ALA A N 1
ATOM 734 C CA . ALA A 1 88 ? 3.858 4.537 7.879 1.00 94.62 88 ALA A CA 1
ATOM 735 C C . ALA A 1 88 ? 3.867 5.485 9.091 1.00 94.62 88 ALA A C 1
ATOM 737 O O . ALA A 1 88 ? 3.608 6.681 8.936 1.00 94.62 88 ALA A O 1
ATOM 738 N N . LYS A 1 89 ? 4.221 4.971 10.276 1.00 93.50 89 LYS A N 1
ATOM 739 C CA . LYS A 1 89 ? 4.375 5.775 11.507 1.00 93.50 89 LYS A CA 1
ATOM 740 C C . LYS A 1 89 ? 5.737 6.479 11.601 1.00 93.50 89 LYS A C 1
ATOM 742 O O . LYS A 1 89 ? 5.917 7.436 12.355 1.00 93.50 89 LYS A O 1
ATOM 747 N N . GLY A 1 90 ? 6.700 6.025 10.796 1.00 89.75 90 GLY A N 1
ATOM 748 C CA . GLY A 1 90 ? 8.062 6.565 10.726 1.00 89.75 90 GLY A CA 1
ATOM 749 C C . GLY A 1 90 ? 9.070 5.902 11.673 1.00 89.75 90 GLY A C 1
ATOM 750 O O . GLY A 1 90 ? 10.189 6.390 11.779 1.00 89.75 90 GLY A O 1
ATOM 751 N N . ASP A 1 91 ? 8.682 4.813 12.335 1.00 89.06 91 ASP A N 1
ATOM 752 C CA . ASP A 1 91 ? 9.515 3.903 13.144 1.00 89.06 91 ASP A CA 1
ATOM 753 C C . ASP A 1 91 ? 9.709 2.528 12.459 1.00 89.06 91 ASP A C 1
ATOM 755 O O . ASP A 1 91 ? 10.225 1.584 13.045 1.00 89.06 91 ASP A O 1
ATOM 759 N N . GLY A 1 92 ? 9.258 2.399 11.205 1.00 89.19 92 GLY A N 1
ATOM 760 C CA . GLY A 1 92 ? 9.261 1.148 10.440 1.00 89.19 92 GLY A CA 1
ATOM 761 C C . GLY A 1 92 ? 7.946 0.358 10.486 1.00 89.19 92 GLY A C 1
ATOM 762 O O . GLY A 1 92 ? 7.774 -0.539 9.648 1.00 89.19 92 GLY A O 1
ATOM 763 N N . SER A 1 93 ? 7.025 0.722 11.388 1.00 95.06 93 SER A N 1
ATOM 764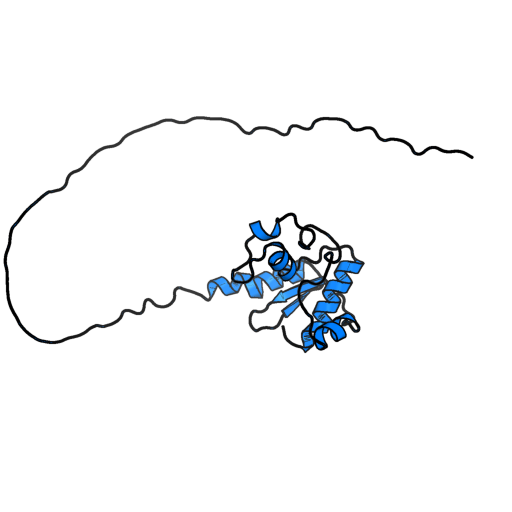 C CA . SER A 1 93 ? 5.668 0.176 11.507 1.00 95.06 93 SER A CA 1
ATOM 765 C C . SER A 1 93 ? 4.616 1.012 10.762 1.00 95.06 93 SER A C 1
ATOM 767 O O . SER A 1 93 ? 4.889 2.122 10.278 1.00 95.06 93 SER A O 1
ATOM 769 N N . HIS A 1 94 ? 3.395 0.481 10.675 1.00 97.56 94 HIS A N 1
ATOM 770 C CA . HIS A 1 94 ? 2.264 1.092 9.981 1.00 97.56 94 HIS A CA 1
ATOM 771 C C . HIS A 1 94 ? 1.029 1.195 10.881 1.00 97.56 94 HIS A C 1
ATOM 773 O O . HIS A 1 94 ? 0.778 0.373 11.762 1.00 97.56 94 HIS A O 1
ATOM 779 N N . HIS A 1 95 ? 0.246 2.249 10.674 1.00 97.69 95 HIS A N 1
ATOM 780 C CA . HIS A 1 95 ? -1.111 2.364 11.194 1.00 97.69 95 HIS A CA 1
ATOM 781 C C . HIS A 1 95 ? -2.085 1.915 10.103 1.00 97.69 95 HIS A C 1
ATOM 783 O O . HIS A 1 95 ? -1.933 2.338 8.958 1.00 97.69 95 HIS A O 1
ATOM 789 N N . PHE A 1 96 ? -3.066 1.083 10.451 1.00 98.31 96 PHE A N 1
ATOM 790 C CA . PHE A 1 96 ? -4.048 0.521 9.522 1.00 98.31 96 PHE A CA 1
ATOM 791 C C . PHE A 1 96 ? -5.429 1.116 9.788 1.00 98.31 96 PHE A C 1
ATOM 793 O O . PHE A 1 96 ? -5.833 1.245 10.940 1.00 98.31 96 PHE A O 1
ATOM 800 N N . SER A 1 97 ? -6.161 1.447 8.727 1.00 98.56 97 SER A N 1
ATOM 801 C CA . SER A 1 97 ? -7.458 2.125 8.816 1.00 98.56 97 SER A CA 1
ATOM 802 C C . SER A 1 97 ? -8.485 1.474 7.892 1.00 98.56 97 SER A C 1
ATOM 804 O O . SER A 1 97 ? -8.151 0.932 6.828 1.00 98.56 97 SER A O 1
ATOM 806 N N . ARG A 1 98 ? -9.751 1.492 8.308 1.00 98.19 98 ARG A N 1
ATOM 807 C CA . ARG A 1 98 ? -10.881 0.911 7.566 1.00 98.19 98 ARG A CA 1
ATOM 808 C C . ARG A 1 98 ? -11.536 1.942 6.658 1.00 98.19 98 ARG A C 1
ATOM 810 O O . ARG A 1 98 ? -12.012 1.583 5.585 1.00 98.19 98 ARG A O 1
ATOM 817 N N . THR A 1 99 ? -11.528 3.208 7.067 1.00 98.19 99 THR A N 1
ATOM 818 C CA . THR A 1 99 ? -12.150 4.318 6.335 1.00 98.19 99 THR A CA 1
ATOM 819 C C . THR A 1 99 ? -11.124 5.365 5.911 1.00 98.19 99 THR A C 1
ATOM 821 O O . THR A 1 99 ? -10.024 5.445 6.467 1.00 98.19 99 THR A O 1
ATOM 824 N N . LEU A 1 100 ? -11.491 6.187 4.923 1.00 97.62 100 LEU A N 1
ATOM 825 C CA . LEU A 1 100 ? -10.657 7.306 4.484 1.00 97.62 100 LEU A CA 1
ATOM 826 C C . LEU A 1 100 ? -10.475 8.342 5.605 1.00 97.62 100 LEU A C 1
ATOM 828 O O . LEU A 1 100 ? -9.354 8.767 5.846 1.00 97.62 100 LEU A O 1
ATOM 832 N N . ALA A 1 101 ? -11.534 8.665 6.353 1.00 98.12 101 ALA A N 1
ATOM 833 C CA . ALA A 1 101 ? -11.466 9.627 7.456 1.00 98.12 101 ALA A CA 1
ATOM 834 C C . ALA A 1 101 ? -10.535 9.169 8.599 1.00 98.12 101 ALA A C 1
ATOM 836 O O . ALA A 1 101 ? -9.812 9.966 9.196 1.00 98.12 101 ALA A O 1
ATOM 837 N N . GLU A 1 102 ? -10.513 7.873 8.927 1.00 98.19 102 GLU A N 1
ATOM 838 C CA . GLU A 1 102 ? -9.506 7.311 9.842 1.00 98.19 102 GLU A CA 1
ATOM 839 C C . GLU A 1 102 ? -8.092 7.436 9.270 1.00 98.19 102 GLU A C 1
ATOM 841 O O . GLU A 1 102 ? -7.169 7.834 9.981 1.00 98.19 102 GLU A O 1
ATOM 846 N N . HIS A 1 103 ? -7.927 7.124 7.983 1.00 98.06 103 HIS A N 1
ATOM 847 C CA . HIS A 1 103 ? -6.634 7.202 7.318 1.00 98.06 103 HIS A CA 1
ATOM 848 C C . HIS A 1 103 ? -6.085 8.632 7.291 1.00 98.06 103 HIS A C 1
ATOM 850 O O . HIS A 1 103 ? -4.911 8.834 7.586 1.00 98.06 103 HIS A O 1
ATOM 856 N N . GLU A 1 104 ? -6.916 9.627 6.992 1.00 96.88 104 GLU A N 1
ATOM 857 C CA . GLU A 1 104 ? -6.526 11.039 6.960 1.00 96.88 104 GLU A CA 1
ATOM 858 C C . GLU A 1 104 ? -6.086 11.538 8.337 1.00 96.88 104 GLU A C 1
ATOM 860 O O . GLU A 1 104 ? -5.011 12.129 8.452 1.00 96.88 104 GLU A O 1
ATOM 865 N N . ARG A 1 105 ? -6.824 11.186 9.399 1.00 97.12 105 ARG A N 1
ATOM 866 C CA . ARG A 1 105 ? -6.414 11.471 10.785 1.00 97.12 105 ARG A CA 1
ATOM 867 C C . ARG A 1 105 ? -5.062 10.839 11.123 1.00 97.12 105 ARG A C 1
ATOM 869 O O . ARG A 1 105 ? -4.209 11.484 11.734 1.00 97.12 105 ARG A O 1
ATOM 876 N N . ALA A 1 106 ? -4.828 9.598 10.694 1.00 96.50 106 ALA A N 1
ATOM 877 C CA . ALA A 1 106 ? -3.539 8.935 10.879 1.00 96.50 106 ALA A CA 1
ATOM 878 C C . ALA A 1 106 ? -2.417 9.603 10.057 1.00 96.50 106 ALA A C 1
ATOM 880 O O . ALA A 1 106 ? -1.297 9.753 10.546 1.00 96.50 106 ALA A O 1
ATOM 881 N N . VAL A 1 107 ? -2.692 10.046 8.827 1.00 95.38 107 VAL A N 1
ATOM 882 C CA . VAL A 1 107 ? -1.740 10.799 7.993 1.00 95.38 107 VAL A CA 1
ATOM 883 C C . VAL A 1 107 ? -1.354 12.118 8.664 1.00 95.38 107 VAL A C 1
ATOM 885 O O . VAL A 1 107 ? -0.168 12.458 8.700 1.00 95.38 107 VAL A O 1
ATOM 888 N N . ASP A 1 108 ? -2.311 12.841 9.238 1.00 94.44 108 ASP A N 1
ATOM 889 C CA . ASP A 1 108 ? -2.037 14.077 9.971 1.00 94.44 108 ASP A CA 1
ATOM 890 C C . ASP A 1 108 ? -1.138 13.826 11.179 1.00 94.44 108 ASP A C 1
ATOM 892 O O . ASP A 1 108 ? -0.134 14.522 11.366 1.00 94.44 108 ASP A O 1
ATOM 896 N N . LEU A 1 109 ? -1.450 12.779 11.945 1.00 93.62 109 LEU A N 1
ATOM 897 C CA . LEU A 1 109 ? -0.694 12.386 13.127 1.00 93.62 109 LEU A CA 1
ATOM 898 C C . LEU A 1 109 ? 0.750 11.983 12.794 1.00 93.62 109 LEU A C 1
ATOM 900 O O . LEU A 1 109 ? 1.687 12.473 13.426 1.00 93.62 109 LEU A O 1
ATOM 904 N N . TYR A 1 110 ? 0.944 11.103 11.807 1.00 92.06 110 TYR A N 1
ATOM 905 C CA . TYR A 1 110 ? 2.244 10.471 11.560 1.00 92.06 110 TYR A CA 1
ATOM 906 C C . TYR A 1 110 ? 3.097 11.160 10.494 1.00 92.06 110 TYR A C 1
ATOM 908 O O . TYR A 1 110 ? 4.320 11.064 10.553 1.00 92.06 110 TYR A O 1
ATOM 916 N N . GLN A 1 111 ? 2.499 11.846 9.518 1.00 87.44 111 GLN A N 1
ATOM 917 C CA . GLN A 1 111 ? 3.228 12.395 8.368 1.00 87.44 111 GLN A CA 1
ATOM 918 C C . GLN A 1 111 ? 3.264 13.924 8.375 1.00 87.44 111 GLN A C 1
ATOM 920 O O . GLN A 1 111 ? 4.343 14.501 8.226 1.00 87.44 111 GLN A O 1
ATOM 925 N N . ARG A 1 112 ? 2.120 14.596 8.576 1.00 83.50 112 ARG A N 1
ATOM 926 C CA . ARG A 1 112 ? 2.039 16.069 8.477 1.00 83.50 112 ARG A CA 1
ATOM 927 C C . ARG A 1 112 ? 2.546 16.789 9.730 1.00 83.50 112 ARG A C 1
ATOM 929 O O . ARG A 1 112 ? 3.169 17.836 9.613 1.00 83.50 112 ARG A O 1
ATOM 936 N N . ARG A 1 113 ? 2.373 16.219 10.927 1.00 71.19 113 ARG A N 1
ATOM 937 C CA . ARG A 1 113 ? 2.900 16.813 12.176 1.00 71.19 113 ARG A CA 1
ATOM 938 C C . ARG A 1 113 ? 4.396 16.556 12.409 1.00 71.19 113 ARG A C 1
ATOM 940 O O . ARG A 1 113 ? 5.043 17.314 13.127 1.00 71.19 113 ARG A O 1
ATOM 947 N N . ARG A 1 114 ? 4.994 15.539 11.770 1.00 60.59 114 ARG A N 1
ATOM 948 C CA . ARG A 1 114 ? 6.445 15.265 11.874 1.00 60.59 114 ARG A CA 1
ATOM 949 C C . ARG A 1 114 ? 7.316 16.284 11.139 1.00 60.59 114 ARG A C 1
ATOM 951 O O . ARG A 1 114 ? 8.471 16.443 11.527 1.00 60.59 114 ARG A O 1
ATOM 958 N N . SER A 1 115 ? 6.802 16.979 10.120 1.00 52.84 115 SER A N 1
ATOM 959 C CA . SER A 1 115 ? 7.564 18.034 9.433 1.00 52.84 115 SER A CA 1
ATOM 960 C C . SER A 1 115 ? 7.826 19.259 10.309 1.00 52.84 115 SER A C 1
ATOM 962 O O . SER A 1 115 ? 8.751 20.001 10.010 1.00 52.84 115 SER A O 1
ATOM 964 N N . TRP A 1 116 ? 7.083 19.435 11.408 1.00 44.53 116 TRP A N 1
ATOM 965 C CA . TRP A 1 116 ? 7.290 20.534 12.356 1.00 44.53 116 TRP A CA 1
ATOM 966 C C . TRP A 1 116 ? 8.440 20.275 13.343 1.00 44.53 116 TRP A C 1
ATOM 968 O O . TRP A 1 116 ? 9.179 21.184 13.694 1.00 44.53 116 TRP A O 1
ATOM 978 N N . LYS A 1 117 ? 8.668 19.017 13.753 1.00 47.78 117 LYS A N 1
ATOM 979 C CA . LYS A 1 117 ? 9.725 18.670 14.729 1.00 47.78 117 LYS A CA 1
ATOM 980 C C . LYS A 1 117 ? 11.149 18.628 14.150 1.00 47.78 117 LYS A C 1
ATOM 982 O O . LYS A 1 117 ? 12.084 18.295 14.869 1.00 47.78 117 LYS A O 1
ATOM 987 N N . LYS A 1 118 ? 11.336 18.966 12.870 1.00 48.34 118 LYS A N 1
ATOM 988 C CA . LYS A 1 118 ? 12.656 19.257 12.288 1.00 48.34 118 LYS A CA 1
ATOM 989 C C . LYS A 1 118 ? 12.798 20.771 12.090 1.00 48.34 118 LYS A C 1
ATOM 991 O O . LYS A 1 118 ? 12.836 21.235 10.956 1.00 48.34 118 LYS A O 1
ATOM 996 N N . GLY A 1 119 ? 12.847 21.522 13.195 1.00 46.91 119 GLY A N 1
ATOM 997 C CA . GLY A 1 119 ? 13.366 22.897 13.200 1.00 46.91 119 GLY A CA 1
ATOM 998 C C . GLY A 1 119 ? 14.824 22.927 12.711 1.00 46.91 119 GLY A C 1
ATOM 999 O O . GLY A 1 119 ? 15.452 21.861 12.650 1.00 46.91 119 GLY A O 1
ATOM 1000 N N . PRO A 1 120 ? 15.354 24.092 12.292 1.00 48.56 120 PRO A N 1
ATOM 1001 C CA . PRO A 1 120 ? 16.649 24.169 11.625 1.00 48.56 120 PRO A CA 1
ATOM 1002 C C . PRO A 1 120 ? 17.720 23.484 12.476 1.00 48.56 120 PRO A C 1
ATOM 1004 O O . PRO A 1 120 ? 17.831 23.742 13.674 1.00 48.56 120 PRO A O 1
ATOM 1007 N N . LYS A 1 121 ? 18.487 22.577 11.851 1.00 50.56 121 LYS A N 1
ATOM 1008 C CA . LYS A 1 121 ? 19.720 22.045 12.439 1.00 50.56 121 LYS A CA 1
ATOM 1009 C C . LYS A 1 121 ? 20.533 23.255 12.876 1.00 50.56 121 LYS A C 1
ATOM 1011 O O . LYS A 1 121 ? 20.904 24.053 12.020 1.00 50.56 121 LYS A O 1
ATOM 1016 N N . SER A 1 122 ? 20.744 23.365 14.185 1.00 51.75 122 SER A N 1
ATOM 1017 C CA . SER A 1 122 ? 21.719 24.230 14.840 1.00 51.75 122 SER A CA 1
ATOM 1018 C C . SER A 1 122 ? 22.829 24.633 13.870 1.00 51.75 122 SER A C 1
ATOM 1020 O O . SER A 1 122 ? 23.590 23.768 13.418 1.00 51.75 122 SER A O 1
ATOM 1022 N N . LEU A 1 123 ? 22.886 25.923 13.533 1.00 53.50 123 LEU A N 1
ATOM 1023 C CA . LEU A 1 123 ? 24.065 26.530 12.937 1.00 53.50 123 LEU A CA 1
ATOM 1024 C C . LEU A 1 123 ? 25.200 26.222 13.919 1.00 53.50 123 LEU A C 1
ATOM 1026 O O . LEU A 1 123 ? 25.239 26.763 15.022 1.00 53.50 123 LEU A O 1
ATOM 1030 N N . LYS A 1 124 ? 26.048 25.251 13.582 1.00 47.59 124 LYS A N 1
ATOM 1031 C CA . LYS A 1 124 ? 27.260 24.978 14.343 1.00 47.59 124 LYS A CA 1
ATOM 1032 C C . LYS A 1 124 ? 28.178 26.163 14.038 1.00 47.59 124 LYS A C 1
ATOM 1034 O O . LYS A 1 124 ? 28.853 26.157 13.015 1.00 47.59 124 LYS A O 1
ATOM 1039 N N . LEU A 1 125 ? 28.105 27.211 14.862 1.00 47.88 125 LEU A N 1
ATOM 1040 C CA . LEU A 1 125 ? 29.174 28.198 14.972 1.00 47.88 125 LEU A CA 1
ATOM 1041 C C . LEU A 1 125 ? 30.427 27.405 15.347 1.00 47.88 125 LEU A C 1
ATOM 1043 O O . LEU A 1 125 ? 30.476 26.789 16.412 1.00 47.88 125 LEU A O 1
ATOM 1047 N N . TRP A 1 126 ? 31.389 27.344 14.437 1.00 31.95 126 TRP A N 1
ATOM 1048 C CA . TRP A 1 126 ? 32.710 26.821 14.742 1.00 31.95 126 TRP A CA 1
ATOM 1049 C C . TRP A 1 126 ? 33.504 27.943 15.423 1.00 31.95 126 TRP A C 1
ATOM 1051 O O . TRP A 1 126 ? 33.547 29.041 14.866 1.00 31.95 126 TRP A O 1
ATOM 1061 N N . PRO A 1 127 ? 34.101 27.731 16.607 1.00 46.19 127 PRO A N 1
ATOM 1062 C CA . PRO A 1 127 ? 35.059 28.672 17.152 1.00 46.19 127 PRO A CA 1
ATOM 1063 C C . PRO A 1 127 ? 36.433 28.316 16.574 1.00 46.19 127 PRO A C 1
ATOM 1065 O O . PRO A 1 127 ? 36.953 27.237 16.845 1.00 46.19 127 PRO A O 1
ATOM 1068 N N . GLU A 1 128 ? 37.028 29.193 15.771 1.00 38.06 128 GLU A N 1
ATOM 1069 C CA . GLU A 1 128 ? 38.471 29.135 15.522 1.00 38.06 128 GLU A CA 1
ATOM 1070 C C . GLU A 1 128 ? 39.134 30.238 16.341 1.00 38.06 128 GLU A C 1
ATOM 1072 O O . GLU A 1 128 ? 38.964 31.429 16.084 1.00 38.06 128 GLU A O 1
ATOM 1077 N N . GLY A 1 129 ? 39.851 29.823 17.383 1.00 41.88 129 GLY A N 1
ATOM 1078 C CA . GLY A 1 129 ? 40.762 30.667 18.136 1.00 41.88 129 GLY A CA 1
ATOM 1079 C C . GLY A 1 129 ? 42.199 30.187 17.940 1.00 41.88 129 GLY A C 1
ATOM 1080 O O . GLY A 1 129 ? 42.469 29.045 18.284 1.00 41.88 129 GLY A O 1
ATOM 1081 N N . LYS A 1 130 ? 43.048 31.113 17.453 1.00 40.59 130 LYS A N 1
ATOM 1082 C CA . LYS A 1 130 ? 44.488 31.360 17.742 1.00 40.59 130 LYS A CA 1
ATOM 1083 C C . LYS A 1 130 ? 45.488 30.212 17.444 1.00 40.59 130 LYS A C 1
ATOM 1085 O O . LYS A 1 130 ? 45.207 29.064 17.722 1.00 40.59 130 LYS A O 1
ATOM 1090 N N . GLU A 1 131 ? 46.694 30.410 16.892 1.00 34.56 131 GLU A N 1
ATOM 1091 C CA . GLU A 1 131 ? 47.700 31.465 17.102 1.00 34.56 131 GLU A CA 1
ATOM 1092 C C . GLU A 1 131 ? 48.902 31.292 16.120 1.00 34.56 131 GLU A C 1
ATOM 1094 O O . GLU A 1 131 ? 49.243 30.164 15.782 1.00 34.56 131 GLU A O 1
ATOM 1099 N N . GLY A 1 132 ? 49.592 32.389 15.748 1.00 32.22 132 GLY A N 1
ATOM 1100 C CA . GLY A 1 132 ? 51.065 32.424 15.572 1.00 32.22 132 GLY A CA 1
ATOM 1101 C C . GLY A 1 132 ? 51.728 32.279 14.178 1.00 32.22 132 GLY A C 1
ATOM 1102 O O . GLY A 1 132 ? 51.770 31.194 13.619 1.00 32.22 132 GLY A O 1
ATOM 1103 N N . GLY A 1 133 ? 52.437 33.337 13.724 1.00 30.91 133 GLY A N 1
ATOM 1104 C CA . GLY A 1 133 ? 53.781 33.183 13.110 1.00 30.91 133 GLY A CA 1
ATOM 1105 C C . GLY A 1 133 ? 54.070 33.682 11.673 1.00 30.91 133 GLY A C 1
ATOM 1106 O O . GLY A 1 133 ? 54.078 32.888 10.748 1.00 30.91 133 GLY A O 1
ATOM 1107 N N . LYS A 1 134 ? 54.436 34.973 11.540 1.00 35.94 134 LYS A N 1
ATOM 1108 C CA . LYS A 1 134 ? 55.493 35.601 10.686 1.00 35.94 134 LYS A CA 1
ATOM 1109 C C . LYS A 1 134 ? 55.759 35.133 9.225 1.00 35.94 134 LYS A C 1
ATOM 1111 O O . LYS A 1 134 ? 56.331 34.071 9.027 1.00 35.94 134 LYS A O 1
ATOM 1116 N N . ASN A 1 135 ? 55.582 36.045 8.246 1.00 32.94 135 ASN A N 1
ATOM 1117 C CA . ASN A 1 135 ? 56.637 36.728 7.436 1.00 32.94 135 ASN A CA 1
ATOM 1118 C C . ASN A 1 135 ? 56.211 37.099 5.988 1.00 32.94 135 ASN A C 1
ATOM 1120 O O . ASN A 1 135 ? 55.859 36.226 5.209 1.00 32.94 135 ASN A O 1
ATOM 1124 N N . GLY A 1 136 ? 56.421 38.377 5.622 1.00 30.56 136 GLY A N 1
ATOM 1125 C CA . GLY A 1 136 ? 57.140 38.780 4.394 1.00 30.56 136 GLY A CA 1
ATOM 1126 C C . GLY A 1 136 ? 56.377 39.076 3.087 1.00 30.56 136 GLY A C 1
ATOM 1127 O O . GLY A 1 136 ? 56.005 38.142 2.396 1.00 30.56 136 GLY A O 1
ATOM 1128 N N . GLY A 1 137 ? 56.336 40.370 2.704 1.00 28.30 137 GLY A N 1
ATOM 1129 C CA . GLY A 1 137 ? 56.315 40.912 1.319 1.00 28.30 137 GLY A CA 1
ATOM 1130 C C . GLY A 1 137 ? 55.057 40.648 0.468 1.00 28.30 137 GLY A C 1
ATOM 1131 O O . GLY A 1 137 ? 54.464 39.591 0.535 1.00 28.30 137 GLY A O 1
ATOM 1132 N N . THR A 1 138 ? 54.548 41.520 -0.402 1.00 35.81 138 THR A N 1
ATOM 1133 C CA . THR A 1 138 ? 55.065 42.743 -1.017 1.00 35.81 138 THR A CA 1
ATOM 1134 C C . THR A 1 138 ? 53.854 43.523 -1.554 1.00 35.81 138 THR A C 1
ATOM 1136 O O . THR A 1 138 ? 52.852 42.948 -1.965 1.00 35.81 138 THR A O 1
ATOM 1139 N N . GLN A 1 139 ? 53.986 44.842 -1.520 1.00 33.38 139 GLN A N 1
ATOM 1140 C CA . GLN A 1 139 ? 53.165 45.910 -2.094 1.00 33.38 139 GLN A CA 1
ATOM 1141 C C . GLN A 1 139 ? 52.650 45.652 -3.528 1.00 33.38 139 GLN A C 1
ATOM 1143 O O . GLN A 1 139 ? 53.387 45.084 -4.334 1.00 33.38 139 GLN A O 1
ATOM 1148 N N . LYS A 1 140 ? 51.436 46.140 -3.850 1.00 38.00 140 LYS A N 1
ATOM 1149 C CA . LYS A 1 140 ? 51.156 47.114 -4.935 1.00 38.00 140 LYS A CA 1
ATOM 1150 C C . LYS A 1 140 ? 49.653 47.452 -5.075 1.00 38.00 140 LYS A C 1
ATOM 1152 O O . LYS A 1 140 ? 48.829 46.595 -5.364 1.00 38.00 140 LYS A O 1
ATOM 1157 N N . ASP A 1 141 ? 49.386 48.738 -4.856 1.00 33.97 141 ASP A N 1
ATOM 1158 C CA . ASP A 1 141 ? 48.627 49.678 -5.694 1.00 33.97 141 ASP A CA 1
ATOM 1159 C C . ASP A 1 141 ? 47.072 49.647 -5.776 1.00 33.97 141 ASP A C 1
ATOM 1161 O O . ASP A 1 141 ? 46.426 48.733 -6.275 1.00 33.97 141 ASP A O 1
ATOM 1165 N N . HIS A 1 142 ? 46.521 50.765 -5.278 1.00 33.97 142 HIS A N 1
ATOM 1166 C CA . HIS A 1 142 ? 45.211 51.445 -5.402 1.00 33.97 142 HIS A CA 1
ATOM 1167 C C . HIS A 1 142 ? 44.601 51.583 -6.832 1.00 33.97 142 HIS A C 1
ATOM 1169 O O . HIS A 1 142 ? 45.302 51.295 -7.797 1.00 33.97 142 HIS A O 1
ATOM 1175 N N . PRO A 1 143 ? 43.429 52.252 -7.048 1.00 47.12 143 PRO A N 1
ATOM 1176 C CA . PRO A 1 143 ? 42.184 52.396 -6.255 1.00 47.12 143 PRO A CA 1
ATOM 1177 C C . PRO A 1 143 ? 40.860 52.362 -7.094 1.00 47.12 143 PRO A C 1
ATOM 1179 O O . PRO A 1 143 ? 40.857 52.578 -8.297 1.00 47.12 143 PRO A O 1
ATOM 1182 N N . GLY A 1 144 ? 39.707 52.274 -6.406 1.00 29.67 144 GLY A N 1
ATOM 1183 C CA . GLY A 1 144 ? 38.607 53.257 -6.557 1.00 29.67 144 GLY A CA 1
ATOM 1184 C C . GLY A 1 144 ? 37.454 53.033 -7.561 1.00 29.67 144 GLY A C 1
ATOM 1185 O O . GLY A 1 144 ? 37.660 53.094 -8.763 1.00 29.67 144 GLY A O 1
ATOM 1186 N N . ALA A 1 145 ? 36.220 52.928 -7.032 1.00 38.72 145 ALA A N 1
ATOM 1187 C CA . ALA A 1 145 ? 34.957 53.561 -7.503 1.00 38.72 145 ALA A CA 1
ATOM 1188 C C . ALA A 1 145 ? 33.785 53.051 -6.613 1.00 38.72 145 ALA A C 1
ATOM 1190 O O . ALA A 1 145 ? 33.485 51.863 -6.640 1.00 38.72 145 ALA A O 1
ATOM 1191 N N . ARG A 1 146 ? 33.269 53.787 -5.605 1.00 36.50 146 ARG A N 1
ATOM 1192 C CA . ARG A 1 146 ? 32.149 54.777 -5.640 1.00 36.50 146 ARG A CA 1
ATOM 1193 C C . ARG A 1 146 ? 31.052 54.398 -6.648 1.00 36.50 146 ARG A C 1
ATOM 1195 O O . ARG A 1 146 ? 31.327 54.367 -7.835 1.00 36.50 146 ARG A O 1
ATOM 1202 N N . ASP A 1 147 ? 29.894 53.890 -6.227 1.00 35.50 147 ASP A N 1
ATOM 1203 C CA . ASP A 1 147 ? 2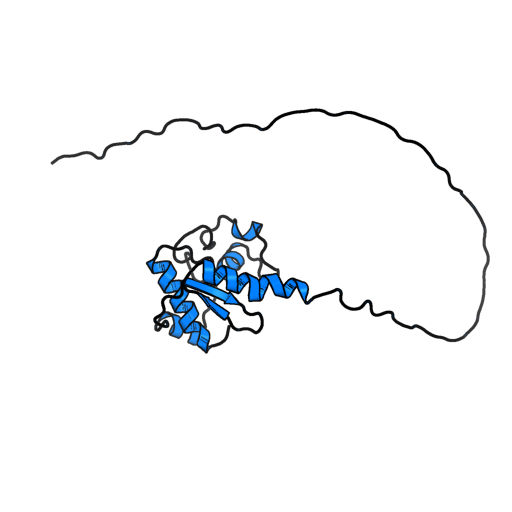8.742 54.522 -5.538 1.00 35.50 147 ASP A CA 1
ATOM 1204 C C . ASP A 1 147 ? 27.936 55.526 -6.387 1.00 35.50 147 ASP A C 1
ATOM 1206 O O . ASP A 1 147 ? 28.509 56.348 -7.100 1.00 35.50 147 ASP A O 1
ATOM 1210 N N . GLN A 1 148 ? 26.611 55.478 -6.171 1.00 37.69 148 GLN A N 1
ATOM 1211 C CA . GLN A 1 148 ? 25.472 56.196 -6.770 1.00 37.69 148 GLN A CA 1
ATOM 1212 C C . GLN A 1 148 ? 24.889 55.509 -8.020 1.00 37.69 148 GLN A C 1
ATOM 1214 O O . GLN A 1 148 ? 25.608 55.155 -8.941 1.00 37.69 148 GLN A O 1
ATOM 1219 N N . GLY A 1 149 ? 23.587 55.257 -8.168 1.00 31.31 149 GLY A N 1
ATOM 1220 C CA . GLY A 1 149 ? 22.404 55.755 -7.471 1.00 31.31 149 GLY A CA 1
ATOM 1221 C C . GLY A 1 149 ? 21.338 56.126 -8.514 1.00 31.31 149 GLY A C 1
ATOM 1222 O O . GLY A 1 149 ? 21.638 56.860 -9.447 1.00 31.31 149 GLY A O 1
ATOM 1223 N N . GLY A 1 150 ? 20.089 55.678 -8.333 1.00 32.25 150 GLY A N 1
ATOM 1224 C CA . GLY A 1 150 ? 18.921 56.452 -8.778 1.00 32.25 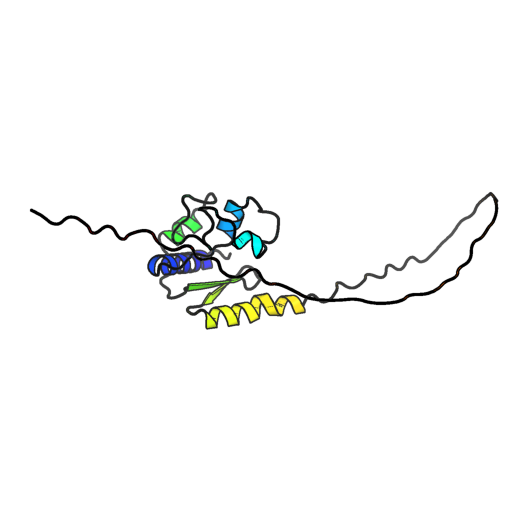150 GLY A CA 1
ATOM 1225 C C . GLY A 1 150 ? 17.983 55.888 -9.862 1.00 32.25 150 GLY A C 1
ATOM 1226 O O . GLY A 1 150 ? 18.373 55.676 -11.003 1.00 32.25 150 GLY A O 1
ATOM 1227 N N . LYS A 1 151 ? 16.694 55.902 -9.473 1.00 35.66 151 LYS A N 1
ATOM 1228 C CA . LYS A 1 151 ? 15.468 56.229 -10.241 1.00 35.66 151 LYS A CA 1
ATOM 1229 C C . LYS A 1 151 ? 14.713 55.105 -10.985 1.00 35.66 151 LYS A C 1
ATOM 1231 O O . LYS A 1 151 ? 15.183 54.535 -11.958 1.00 35.66 151 LYS A O 1
ATOM 1236 N N . GLY A 1 152 ? 13.462 54.882 -10.547 1.00 32.16 152 GLY A N 1
ATOM 1237 C CA . GLY A 1 152 ? 12.354 54.399 -11.398 1.00 32.16 152 GLY A CA 1
ATOM 1238 C C . GLY A 1 152 ? 11.859 55.501 -12.368 1.00 32.16 152 GLY A C 1
ATOM 1239 O O . GLY A 1 152 ? 12.581 56.490 -12.504 1.00 32.16 152 GLY A O 1
ATOM 1240 N N . PRO A 1 153 ? 10.644 55.442 -12.972 1.00 50.16 153 PRO A N 1
ATOM 1241 C CA . PRO A 1 153 ? 9.491 54.613 -12.588 1.00 50.16 153 PRO A CA 1
ATOM 1242 C C . PRO A 1 153 ? 8.605 54.059 -13.756 1.00 50.16 153 PRO A C 1
ATOM 1244 O O . PRO A 1 153 ? 8.852 54.295 -14.928 1.00 50.16 153 PRO A O 1
ATOM 1247 N N . GLU A 1 154 ? 7.513 53.382 -13.360 1.00 37.50 154 GLU A N 1
ATOM 1248 C CA . GLU A 1 154 ? 6.147 53.406 -13.944 1.00 37.50 154 GLU A CA 1
ATOM 1249 C C . GLU A 1 154 ? 5.645 52.534 -15.139 1.00 37.50 154 GLU A C 1
ATOM 1251 O O . GLU A 1 154 ? 6.072 52.643 -16.279 1.00 37.50 154 GLU A O 1
ATOM 1256 N N . ARG A 1 155 ? 4.536 51.826 -14.811 1.00 38.47 155 ARG A N 1
ATOM 1257 C CA . ARG A 1 155 ? 3.260 51.543 -15.532 1.00 38.47 155 ARG A CA 1
ATOM 1258 C C . ARG A 1 155 ? 3.234 50.666 -16.805 1.00 38.47 155 ARG A C 1
ATOM 1260 O O . ARG A 1 155 ? 3.715 51.061 -17.855 1.00 38.47 155 ARG A O 1
ATOM 1267 N N . LYS A 1 156 ? 2.415 49.595 -16.771 1.00 36.66 156 LYS A N 1
ATOM 1268 C CA . LYS A 1 156 ? 1.031 49.498 -17.331 1.00 36.66 156 LYS A CA 1
ATOM 1269 C C . LYS A 1 156 ? 0.571 48.019 -17.420 1.00 36.66 156 LYS A C 1
ATOM 1271 O O . LYS A 1 156 ? 1.298 47.178 -17.932 1.00 36.66 156 LYS A O 1
ATOM 1276 N N . GLY A 1 157 ? -0.641 47.706 -16.934 1.00 33.09 157 GLY A N 1
ATOM 1277 C CA . GLY A 1 157 ? -1.440 46.550 -17.412 1.00 33.09 157 GLY A CA 1
ATOM 1278 C C . GLY A 1 157 ? -2.099 46.873 -18.773 1.00 33.09 157 GLY A C 1
ATOM 1279 O O . GLY A 1 157 ? -1.805 47.958 -19.279 1.00 33.09 157 GLY A O 1
ATOM 1280 N N . PRO A 1 158 ? -3.012 46.057 -19.361 1.00 47.50 158 PRO A N 1
ATOM 1281 C CA . PRO A 1 158 ? -3.904 45.071 -18.719 1.00 47.50 158 PRO A CA 1
ATOM 1282 C C . PRO A 1 158 ? -4.118 43.731 -19.492 1.00 47.50 158 PRO A C 1
ATOM 1284 O O . PRO A 1 158 ? -3.672 43.569 -20.617 1.00 47.50 158 PRO A O 1
ATOM 1287 N N . GLY A 1 159 ? -4.894 42.812 -18.890 1.00 31.30 159 GLY A N 1
ATOM 1288 C CA . GLY A 1 159 ? -6.062 42.180 -19.542 1.00 31.30 159 GLY A CA 1
ATOM 1289 C C . GLY A 1 159 ? -5.915 40.914 -20.415 1.00 31.30 159 GLY A C 1
ATOM 1290 O O . GLY A 1 159 ? -5.216 40.920 -21.415 1.00 31.30 159 GLY A O 1
ATOM 1291 N N . GLY A 1 160 ? -6.737 39.900 -20.086 1.00 29.98 160 GLY A N 1
ATOM 1292 C CA . GLY A 1 160 ? -7.284 38.884 -21.011 1.00 29.98 160 GLY A CA 1
ATOM 1293 C C . GLY A 1 160 ? -6.374 37.683 -21.312 1.00 29.98 160 GLY A C 1
ATOM 1294 O O . GLY A 1 160 ? -5.170 37.829 -21.398 1.00 29.98 160 GLY A O 1
ATOM 1295 N N . GLU A 1 161 ? -6.797 36.430 -21.466 1.00 37.03 161 GLU A N 1
ATOM 1296 C CA . GLU A 1 161 ? -8.095 35.759 -21.539 1.00 37.03 161 GLU A CA 1
ATOM 1297 C C . GLU A 1 161 ? -7.847 34.258 -21.270 1.00 37.03 161 GLU A C 1
ATOM 1299 O O . GLU A 1 161 ? -6.765 33.723 -21.518 1.00 37.03 161 GLU A O 1
ATOM 1304 N N . ARG A 1 162 ? -8.857 33.561 -20.740 1.00 46.81 162 ARG A N 1
ATOM 1305 C CA . ARG A 1 162 ? -8.867 32.097 -20.598 1.00 46.81 162 ARG A CA 1
ATOM 1306 C C . ARG A 1 162 ? -9.341 31.481 -21.920 1.00 46.81 162 ARG A C 1
ATOM 1308 O O . ARG A 1 162 ? -10.439 31.838 -22.340 1.00 46.81 162 ARG A O 1
ATOM 1315 N N . PRO A 1 163 ? -8.653 30.499 -22.522 1.00 47.62 163 PRO A N 1
ATOM 1316 C CA . PRO A 1 163 ? -9.273 29.712 -23.577 1.00 47.62 163 PRO A CA 1
ATOM 1317 C C . PRO A 1 163 ? -10.214 28.666 -22.967 1.00 47.62 163 PRO A C 1
ATOM 1319 O O . PRO A 1 163 ? -9.836 27.870 -22.103 1.00 47.62 163 PRO A O 1
ATOM 1322 N N . GLY A 1 164 ? -11.471 28.746 -23.399 1.00 36.94 164 GLY A N 1
ATOM 1323 C CA . GLY A 1 164 ? -12.586 27.917 -22.977 1.00 36.94 164 GLY A CA 1
ATOM 1324 C C . GLY A 1 164 ? -12.516 26.467 -23.452 1.00 36.94 164 GLY A C 1
ATOM 1325 O O . GLY A 1 164 ? -11.770 26.092 -24.355 1.00 36.94 164 GLY A O 1
ATOM 1326 N N . ASN A 1 165 ? -13.372 25.665 -22.822 1.00 41.03 165 ASN A N 1
ATOM 1327 C CA . ASN A 1 165 ? -13.749 24.326 -23.251 1.00 41.03 165 ASN A CA 1
ATOM 1328 C C . ASN A 1 165 ? -14.139 24.321 -24.735 1.00 41.03 165 ASN A C 1
ATOM 1330 O O . ASN A 1 165 ? -15.097 24.980 -25.136 1.00 41.03 165 ASN A O 1
ATOM 1334 N N . HIS A 1 166 ? -13.445 23.513 -25.527 1.00 38.84 166 HIS A N 1
ATOM 1335 C CA . HIS A 1 166 ? -13.941 23.021 -26.805 1.00 38.84 166 HIS A CA 1
ATOM 1336 C C . HIS A 1 166 ? -14.261 21.538 -26.651 1.00 38.84 166 HIS A C 1
ATOM 1338 O O . HIS A 1 166 ? -13.373 20.699 -26.514 1.00 38.84 166 HIS A O 1
ATOM 1344 N N . ALA A 1 167 ? -15.555 21.236 -26.655 1.00 42.94 167 ALA A N 1
ATOM 1345 C CA . ALA A 1 167 ? -16.068 19.913 -26.952 1.00 42.94 167 ALA A CA 1
ATOM 1346 C C . ALA A 1 167 ? -16.372 19.849 -28.454 1.00 42.94 167 ALA A C 1
ATOM 1348 O O . ALA A 1 167 ? -17.137 20.684 -28.940 1.00 42.94 167 ALA A O 1
ATOM 1349 N N . PRO A 1 168 ? -15.860 18.853 -29.188 1.00 50.41 168 PRO A N 1
ATOM 1350 C CA . PRO A 1 168 ? -16.503 18.411 -30.409 1.00 50.41 168 PRO A CA 1
ATOM 1351 C C . PRO A 1 168 ? -17.428 17.219 -30.138 1.00 50.41 168 PRO A C 1
ATOM 1353 O O . PRO A 1 168 ? -17.098 16.254 -29.449 1.00 50.41 168 PRO A O 1
ATOM 1356 N N . LYS A 1 169 ? -18.625 17.366 -30.702 1.00 40.53 169 LYS A N 1
ATOM 1357 C CA . LYS A 1 169 ? -19.738 16.426 -30.778 1.00 40.53 169 LYS A CA 1
ATOM 1358 C C . LYS A 1 169 ? -19.352 15.124 -31.490 1.00 40.53 169 LYS A C 1
ATOM 1360 O O . LYS A 1 169 ? -18.646 15.155 -32.489 1.00 40.53 169 LYS A O 1
ATOM 1365 N N . GLY A 1 170 ? -19.998 14.040 -31.057 1.00 36.84 170 GLY A N 1
ATOM 1366 C CA . GLY A 1 170 ? -20.498 12.987 -31.942 1.00 36.84 170 GLY A CA 1
ATOM 1367 C C . GLY A 1 170 ? -19.552 11.827 -32.233 1.00 36.84 170 GLY A C 1
ATOM 1368 O O . GLY A 1 170 ? -18.715 11.921 -33.118 1.00 36.84 170 GLY A O 1
ATOM 1369 N N . LEU A 1 171 ? -19.808 10.675 -31.607 1.00 41.62 171 LEU A N 1
ATOM 1370 C CA . LEU A 1 171 ? -19.652 9.390 -32.284 1.00 41.62 171 LEU A CA 1
ATOM 1371 C C . LEU A 1 171 ? -20.809 8.468 -31.880 1.00 41.62 171 LEU A C 1
ATOM 1373 O O . LEU A 1 171 ? -21.179 8.374 -30.712 1.00 41.62 171 LEU A O 1
ATOM 1377 N N . LYS A 1 172 ? -21.410 7.888 -32.914 1.00 44.81 172 LYS A N 1
ATOM 1378 C CA . LYS A 1 172 ? -22.678 7.166 -32.961 1.00 44.81 172 LYS A CA 1
ATOM 1379 C C . LYS A 1 172 ? -22.651 5.894 -32.108 1.00 44.81 172 LYS A C 1
ATOM 1381 O O . LYS A 1 172 ? -21.705 5.115 -32.180 1.00 44.81 172 LYS A O 1
ATOM 1386 N N . THR A 1 173 ? -23.723 5.676 -31.354 1.00 43.91 173 THR A N 1
ATOM 1387 C CA . THR A 1 173 ? -24.104 4.380 -30.791 1.00 43.91 173 THR A CA 1
ATOM 1388 C C . THR A 1 173 ? -24.505 3.452 -31.937 1.00 43.91 173 THR A C 1
ATOM 1390 O O . THR A 1 173 ? -25.416 3.775 -32.693 1.00 43.91 173 THR A O 1
ATOM 1393 N N . GLY A 1 174 ? -23.790 2.340 -32.102 1.00 43.59 174 GLY A N 1
ATOM 1394 C CA . GLY A 1 174 ? -24.219 1.227 -32.945 1.00 43.59 174 GLY A CA 1
ATOM 1395 C C . GLY A 1 174 ? -24.979 0.224 -32.087 1.00 43.59 174 GLY A C 1
ATOM 1396 O O . GLY A 1 174 ? -24.424 -0.287 -31.113 1.00 43.59 174 GLY A O 1
ATOM 1397 N N . ASP A 1 175 ? -26.240 -0.010 -32.431 1.00 60.03 175 ASP A N 1
ATOM 1398 C CA . ASP A 1 175 ? -27.070 -1.070 -31.866 1.00 60.03 175 ASP A CA 1
ATOM 1399 C C . ASP A 1 175 ? -26.508 -2.463 -32.220 1.00 60.03 175 ASP A C 1
ATOM 1401 O O . ASP A 1 175 ? -25.950 -2.642 -33.308 1.00 60.03 175 ASP A O 1
ATOM 1405 N N . PRO A 1 176 ? -26.653 -3.476 -31.346 1.00 65.88 176 PRO A N 1
ATOM 1406 C CA . PRO A 1 176 ? -26.319 -4.853 -31.692 1.00 65.88 176 PRO A CA 1
ATOM 1407 C C . PRO A 1 176 ? -27.424 -5.487 -32.562 1.00 65.88 176 PRO A C 1
ATOM 1409 O O . PRO A 1 176 ? -28.610 -5.264 -32.301 1.00 65.88 176 PRO A O 1
ATOM 1412 N N . PRO A 1 177 ? -27.083 -6.322 -33.562 1.00 64.69 177 PRO A N 1
ATOM 1413 C CA . PRO A 1 177 ? -28.086 -7.002 -34.370 1.00 64.69 177 PRO A CA 1
ATOM 1414 C C . PRO A 1 177 ? -28.806 -8.091 -33.560 1.00 64.69 177 PRO A C 1
ATOM 1416 O O . PRO A 1 177 ? -28.183 -8.924 -32.901 1.00 64.69 177 PRO A O 1
ATOM 1419 N N . ARG A 1 178 ? -30.140 -8.075 -33.636 1.00 52.53 178 ARG A N 1
ATOM 1420 C CA . ARG A 1 178 ? -31.023 -9.195 -33.285 1.00 52.53 178 ARG A CA 1
ATOM 1421 C C . ARG A 1 178 ? -31.263 -10.093 -34.506 1.00 52.53 178 ARG A C 1
ATOM 1423 O O . ARG A 1 178 ? -31.251 -9.608 -35.635 1.00 52.53 178 ARG A O 1
ATOM 1430 N N . SER A 1 179 ? -31.637 -11.337 -34.195 1.00 55.97 179 SER A N 1
ATOM 1431 C CA . SER A 1 179 ? -32.073 -12.483 -35.023 1.00 55.97 179 SER A CA 1
ATOM 1432 C C . SER A 1 179 ? -30.961 -13.499 -35.314 1.00 55.97 179 SER A C 1
ATOM 1434 O O . SER A 1 179 ? -29.826 -13.109 -35.568 1.00 55.97 179 SER A O 1
ATOM 1436 N N . ASN A 1 180 ? -31.196 -14.809 -35.199 1.00 49.38 180 ASN A N 1
ATOM 1437 C CA . ASN A 1 180 ? -32.452 -15.572 -35.254 1.00 49.38 180 ASN A CA 1
ATOM 1438 C C . ASN A 1 180 ? -32.494 -16.648 -34.157 1.00 49.38 180 ASN A C 1
ATOM 1440 O O . ASN A 1 180 ? -31.434 -17.277 -33.939 1.00 49.38 180 ASN A O 1
#

Sequence (180 aa):
VLPRERPLIAGVFWNRLKKGMPLQADPTVRYATKKFYRRLRKRDLRVRNPYNTYLYRGLPPGPICNPGRDSLRAVLYPAKTKYLYFVAKGDGSHHFSRTLAEHERAVDLYQRRRSWKKGPKSLKLWPEGKEGGKNGGTQKDHPGARDQGGKGPERKGPGGERPGNHAPKGLKTGDPPRSN

Foldseek 3Di:
DDLVCLLVLLQQQVLCLVVQHQNQDPLLLCLQVVPDPDDDDPVSLPDPDQSNSSVDTDHRPDDSDDDDPSNVVSNVRHDPDQWNDWDDQPPRDIDTDNDPVVRVVSCCNRPVVVVVVCDPDPPPPDDDDDDDDDDDDDDDDDDDDDDDDDDDDYDDDDDDDDDDDDDDDDDDDDDDDDDD

InterPro domains:
  IPR003770 Endolytic murein transglycosylase [PF02618] (3-108)
  IPR003770 Endolytic murein transglycosylase [PTHR30518] (4-113)
  IPR003770 Endolytic murein transglycosylase [TIGR00247] (5-113)

Organism: NCBI:txid501497